Protein AF-A0AAD8QGV1-F1 (afdb_monomer)

Mean predicted aligned error: 5.86 Å

Organism: Lolium multiflorum (NCBI:txid4521)

Structure (mmCIF, N/CA/C/O backbone):
data_AF-A0AAD8QGV1-F1
#
_entry.id   AF-A0AAD8QGV1-F1
#
loop_
_atom_site.group_PDB
_atom_site.id
_atom_site.type_symbol
_atom_site.label_atom_id
_atom_site.label_alt_id
_atom_site.label_comp_id
_atom_site.label_asym_id
_atom_site.label_entity_id
_atom_site.label_seq_id
_atom_site.pdbx_PDB_ins_code
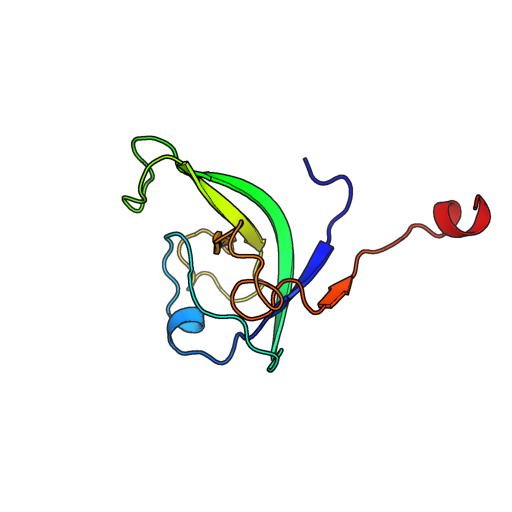_atom_site.Cartn_x
_atom_site.Cartn_y
_atom_site.Cartn_z
_atom_site.occupancy
_atom_site.B_iso_or_equiv
_atom_site.auth_seq_id
_atom_site.auth_comp_id
_atom_site.auth_asym_id
_atom_site.auth_atom_id
_atom_site.pdbx_PDB_model_num
ATOM 1 N N . MET A 1 1 ? -15.447 -7.404 -3.532 1.00 41.16 1 MET A N 1
ATOM 2 C CA . MET A 1 1 ? -14.456 -8.503 -3.518 1.00 41.16 1 MET A CA 1
ATOM 3 C C . MET A 1 1 ? -13.705 -8.411 -4.838 1.00 41.16 1 MET A C 1
ATOM 5 O O . MET A 1 1 ? -14.372 -8.198 -5.841 1.00 41.16 1 MET A O 1
ATOM 9 N N . ALA A 1 2 ? -12.369 -8.432 -4.846 1.00 48.31 2 ALA A N 1
ATOM 10 C CA . ALA A 1 2 ? -11.608 -8.334 -6.093 1.00 48.31 2 ALA A CA 1
ATOM 11 C C . ALA A 1 2 ? -11.777 -9.635 -6.891 1.00 48.31 2 ALA A C 1
ATOM 13 O O . ALA A 1 2 ? -11.503 -10.709 -6.363 1.00 48.31 2 ALA A O 1
ATOM 14 N N . GLU A 1 3 ? -12.253 -9.542 -8.132 1.00 62.06 3 GLU A N 1
ATOM 15 C CA . GLU A 1 3 ? -12.518 -10.713 -8.985 1.00 62.06 3 GLU A CA 1
ATOM 16 C C . GLU A 1 3 ? -11.228 -11.410 -9.440 1.00 62.06 3 GLU A C 1
ATOM 18 O O . GLU A 1 3 ? -11.255 -12.575 -9.827 1.00 62.06 3 GLU A O 1
ATOM 23 N N . ARG A 1 4 ? -10.083 -10.716 -9.357 1.00 71.44 4 ARG A N 1
ATOM 24 C CA . ARG A 1 4 ? -8.756 -11.239 -9.692 1.00 71.44 4 ARG A CA 1
ATOM 25 C C . ARG A 1 4 ? -7.712 -10.727 -8.705 1.00 71.44 4 ARG A C 1
ATOM 27 O O . ARG A 1 4 ? -7.772 -9.588 -8.246 1.00 71.44 4 ARG A O 1
ATOM 34 N N . HIS A 1 5 ? -6.741 -11.580 -8.395 1.00 83.94 5 HIS A N 1
ATOM 35 C CA . HIS A 1 5 ? -5.569 -11.215 -7.608 1.00 83.94 5 HIS A CA 1
ATOM 36 C C . HIS A 1 5 ? -4.668 -10.282 -8.423 1.00 83.94 5 HIS A C 1
ATOM 38 O O . HIS A 1 5 ? -4.215 -10.653 -9.505 1.00 83.94 5 HIS A O 1
ATOM 44 N N . VAL A 1 6 ? -4.391 -9.090 -7.897 1.00 93.12 6 VAL A N 1
ATOM 45 C CA . VAL A 1 6 ? -3.517 -8.106 -8.546 1.00 93.12 6 VAL A CA 1
ATOM 46 C C . VAL A 1 6 ? -2.196 -8.058 -7.790 1.00 93.12 6 VAL A C 1
ATOM 48 O O . VAL A 1 6 ? -2.176 -7.881 -6.576 1.00 93.12 6 VAL A O 1
ATOM 51 N N . VAL A 1 7 ? -1.080 -8.211 -8.490 1.00 94.56 7 VAL A N 1
ATOM 52 C CA . VAL A 1 7 ? 0.250 -7.937 -7.944 1.00 94.56 7 VAL A CA 1
ATOM 53 C C . VAL A 1 7 ? 0.566 -6.470 -8.198 1.00 94.56 7 VAL A C 1
ATOM 55 O O . VAL A 1 7 ? 0.407 -5.986 -9.317 1.00 94.56 7 VAL A O 1
ATOM 58 N N . VAL A 1 8 ? 1.021 -5.769 -7.168 1.00 95.25 8 VAL A N 1
ATOM 59 C CA . VAL A 1 8 ? 1.404 -4.353 -7.214 1.00 95.25 8 VAL A CA 1
ATOM 60 C C . VAL A 1 8 ? 2.866 -4.201 -6.817 1.00 95.25 8 VAL A C 1
ATOM 62 O O . VAL A 1 8 ? 3.362 -4.953 -5.976 1.00 95.25 8 VAL A O 1
ATOM 65 N N . ALA A 1 9 ? 3.560 -3.238 -7.420 1.00 95.25 9 ALA A N 1
ATOM 66 C CA . ALA A 1 9 ? 4.919 -2.872 -7.036 1.00 95.25 9 ALA A CA 1
ATOM 67 C C . ALA A 1 9 ? 4.921 -1.568 -6.233 1.00 95.25 9 ALA A C 1
ATOM 69 O O . ALA A 1 9 ? 4.160 -0.659 -6.545 1.00 95.25 9 ALA A O 1
ATOM 70 N N . LEU A 1 10 ? 5.796 -1.465 -5.236 1.00 93.94 10 LEU A N 1
ATOM 71 C CA . LEU A 1 10 ? 6.003 -0.252 -4.443 1.00 93.94 10 LEU A CA 1
ATOM 72 C C . LEU A 1 10 ? 7.454 -0.147 -3.954 1.00 93.94 10 LEU A C 1
ATOM 74 O O . LEU A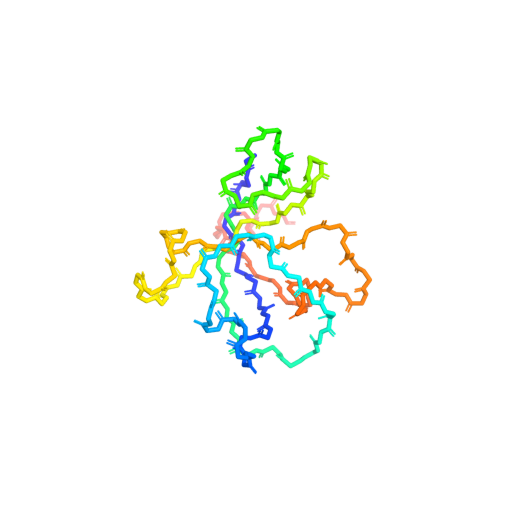 1 10 ? 8.243 -1.089 -4.083 1.00 93.94 10 LEU A O 1
ATOM 78 N N . ASN A 1 11 ? 7.809 0.991 -3.362 1.00 93.81 11 ASN A N 1
ATOM 79 C CA . ASN A 1 11 ? 9.087 1.133 -2.675 1.00 93.81 11 ASN A CA 1
ATOM 80 C C . ASN A 1 11 ? 9.062 0.449 -1.296 1.00 93.81 11 ASN A C 1
ATOM 82 O O . ASN A 1 11 ? 8.474 0.967 -0.350 1.00 93.81 11 ASN A O 1
ATOM 86 N N . GLY A 1 12 ? 9.726 -0.703 -1.183 1.00 89.19 12 GLY A N 1
ATOM 87 C CA . GLY A 1 12 ? 9.940 -1.410 0.083 1.00 89.19 12 GLY A CA 1
ATOM 88 C C . GLY A 1 12 ? 11.282 -1.097 0.754 1.00 89.19 12 GLY A C 1
ATOM 89 O O . GLY A 1 12 ? 11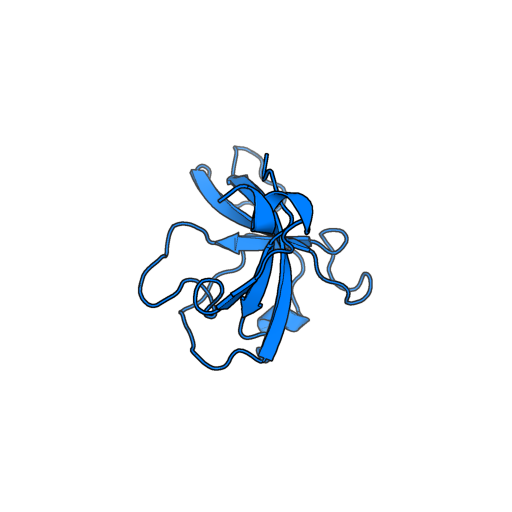.531 -1.560 1.864 1.00 89.19 12 GLY A O 1
ATOM 90 N N . ASN A 1 13 ? 12.160 -0.316 0.116 1.00 90.12 13 ASN A N 1
ATOM 91 C CA . ASN A 1 13 ? 13.482 0.037 0.636 1.00 90.12 13 ASN A CA 1
ATOM 92 C C . ASN A 1 13 ? 13.432 1.266 1.559 1.00 90.12 13 ASN A C 1
ATOM 94 O O . ASN A 1 13 ? 14.182 2.229 1.404 1.00 90.12 13 ASN A O 1
ATOM 98 N N . ILE A 1 14 ? 12.511 1.232 2.517 1.00 87.69 14 ILE A N 1
ATOM 99 C CA . ILE A 1 14 ? 12.290 2.283 3.509 1.00 87.69 14 ILE A CA 1
ATOM 100 C C . ILE A 1 14 ? 12.226 1.643 4.893 1.00 87.69 14 ILE A C 1
ATOM 102 O O . ILE A 1 14 ? 11.636 0.577 5.082 1.00 87.69 14 ILE A O 1
ATOM 106 N N . THR A 1 15 ? 12.860 2.277 5.875 1.00 87.88 15 THR A N 1
ATOM 107 C CA . THR A 1 15 ? 13.019 1.722 7.228 1.00 87.88 15 THR A CA 1
ATOM 108 C C . THR A 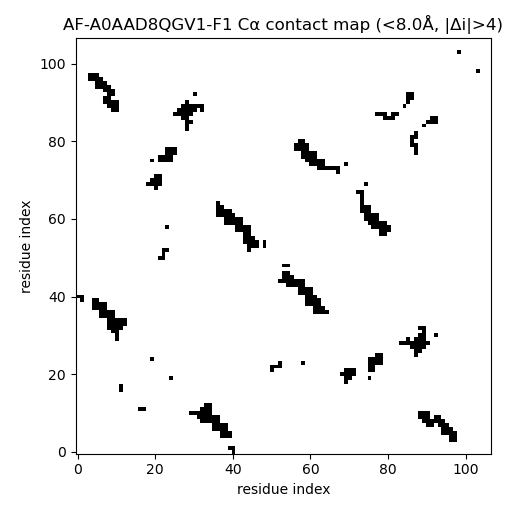1 15 ? 11.670 1.407 7.879 1.00 87.88 15 THR A C 1
ATOM 110 O O . THR A 1 15 ? 11.517 0.389 8.554 1.00 87.88 15 THR A O 1
ATOM 113 N N . GLU A 1 16 ? 10.672 2.253 7.648 1.00 88.12 16 GLU A N 1
ATOM 114 C CA . GLU A 1 16 ? 9.314 2.132 8.169 1.00 88.12 16 GLU A CA 1
ATOM 115 C C . GLU A 1 16 ? 8.577 0.914 7.599 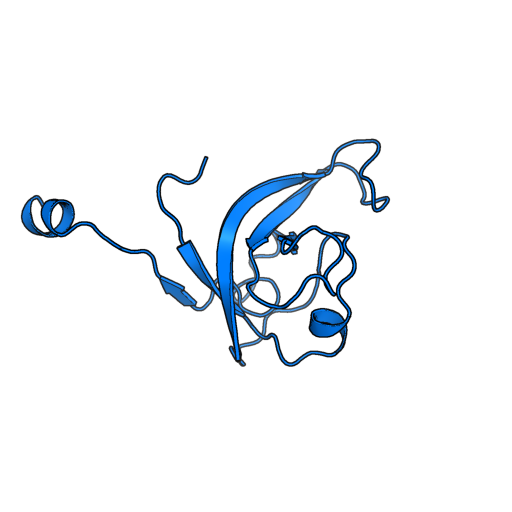1.00 88.12 16 GLU A C 1
ATOM 117 O O . GLU A 1 16 ? 7.777 0.307 8.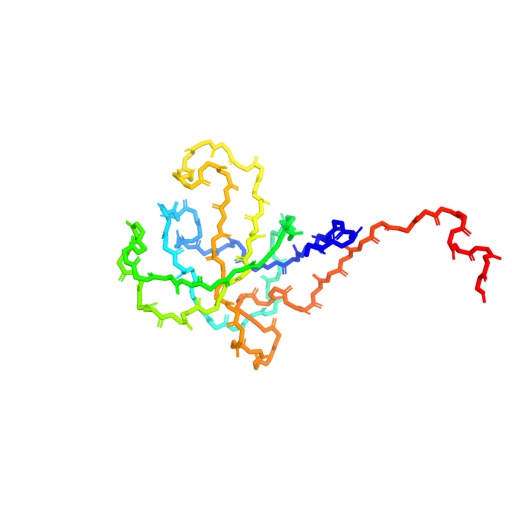305 1.00 88.12 16 GLU A O 1
ATOM 122 N N . PHE A 1 17 ? 8.879 0.509 6.361 1.00 88.81 17 PHE A N 1
ATOM 123 C CA . PHE A 1 17 ? 8.282 -0.670 5.732 1.00 88.81 17 PHE A CA 1
ATOM 124 C C . PHE A 1 17 ? 8.751 -1.955 6.417 1.00 88.81 17 PHE A C 1
ATOM 126 O O . PHE A 1 17 ? 7.937 -2.788 6.809 1.00 88.81 17 PHE A O 1
ATOM 133 N N . TYR A 1 18 ? 10.055 -2.095 6.671 1.00 86.19 18 TYR A N 1
ATOM 134 C CA . TYR A 1 18 ? 10.592 -3.239 7.423 1.00 86.19 18 TYR A CA 1
ATOM 135 C C . TYR A 1 18 ? 10.073 -3.292 8.869 1.00 86.19 18 TYR A C 1
ATOM 137 O O . TYR A 1 18 ? 9.865 -4.371 9.435 1.00 86.19 18 TYR A O 1
ATOM 145 N N . ASN A 1 19 ? 9.839 -2.121 9.462 1.00 87.38 19 ASN A N 1
ATOM 146 C CA . ASN A 1 19 ? 9.361 -1.970 10.832 1.00 87.38 19 ASN A CA 1
ATOM 147 C C . ASN A 1 19 ? 7.835 -1.882 10.950 1.00 87.38 19 ASN A C 1
ATOM 149 O O . ASN A 1 19 ? 7.341 -1.556 12.026 1.00 87.38 19 ASN A O 1
ATOM 153 N N . TYR A 1 20 ? 7.083 -2.200 9.895 1.00 88.25 20 TYR A N 1
ATOM 154 C CA . TYR A 1 20 ? 5.628 -2.183 9.955 1.00 88.25 20 TYR A CA 1
ATOM 155 C C . TYR A 1 20 ? 5.106 -3.168 11.014 1.00 88.25 20 TYR A C 1
ATOM 157 O O . TYR A 1 20 ? 5.482 -4.345 11.039 1.00 88.25 20 TYR A O 1
ATOM 165 N N . ARG A 1 21 ? 4.252 -2.673 11.916 1.00 87.19 21 ARG A N 1
ATOM 166 C CA . ARG A 1 21 ? 3.587 -3.452 12.981 1.00 87.19 21 ARG A CA 1
ATOM 167 C C . ARG A 1 21 ? 2.060 -3.326 12.942 1.00 87.19 21 ARG A C 1
ATOM 169 O O . ARG A 1 21 ? 1.371 -3.868 13.795 1.00 87.19 21 ARG A O 1
ATOM 176 N N . GLY A 1 22 ? 1.535 -2.641 11.930 1.00 90.81 22 GLY A N 1
ATOM 177 C CA . GLY A 1 22 ? 0.114 -2.371 11.758 1.00 90.81 22 GLY A CA 1
ATOM 178 C C . GLY A 1 22 ? -0.197 -0.878 11.705 1.00 90.81 22 GLY A C 1
ATOM 179 O O . GLY A 1 22 ? 0.700 -0.035 11.723 1.00 90.81 22 GLY A O 1
ATOM 180 N N . GLY A 1 23 ? -1.481 -0.564 11.594 1.00 93.69 23 GLY A N 1
ATOM 181 C CA . GLY A 1 23 ? -1.969 0.778 11.256 1.00 93.69 23 GLY A CA 1
ATOM 182 C C . GLY A 1 23 ? -2.101 0.969 9.746 1.00 93.69 23 GLY A C 1
ATOM 183 O O . GLY A 1 23 ? -1.686 0.117 8.959 1.00 93.69 23 GLY A O 1
ATOM 184 N N . VAL A 1 24 ? -2.660 2.100 9.320 1.00 95.06 24 VAL A N 1
ATOM 185 C CA . VAL A 1 24 ? -2.679 2.483 7.905 1.00 95.06 24 VAL A CA 1
ATOM 186 C C . VAL A 1 24 ? -1.323 3.100 7.553 1.00 95.06 24 VAL A C 1
ATOM 188 O O . VAL A 1 24 ? -0.956 4.177 8.027 1.00 95.06 24 VAL A O 1
ATOM 191 N N . PHE A 1 25 ? -0.564 2.405 6.713 1.00 93.69 25 PHE A N 1
ATOM 192 C CA . PHE A 1 25 ? 0.736 2.827 6.210 1.00 93.69 25 PHE A CA 1
ATOM 193 C C . PHE A 1 25 ? 0.582 3.982 5.216 1.00 93.69 25 PHE A C 1
ATOM 195 O O . PHE A 1 25 ? -0.261 3.940 4.316 1.00 93.69 25 PHE A O 1
ATOM 202 N N . ARG A 1 26 ? 1.388 5.030 5.397 1.00 93.25 26 ARG A N 1
ATOM 203 C CA . ARG A 1 26 ? 1.278 6.317 4.698 1.00 93.25 26 ARG A CA 1
ATOM 204 C C . ARG A 1 26 ? 2.640 6.767 4.200 1.00 93.25 26 ARG A C 1
ATOM 206 O O . ARG A 1 26 ? 3.659 6.412 4.782 1.00 93.25 26 ARG A O 1
ATOM 213 N N . GLY A 1 27 ? 2.637 7.599 3.169 1.00 89.94 27 GLY A N 1
ATOM 214 C CA . GLY A 1 27 ? 3.839 8.181 2.592 1.00 89.94 27 GLY A CA 1
ATOM 215 C C . GLY A 1 27 ? 3.547 8.789 1.230 1.00 89.94 27 GLY A C 1
ATOM 216 O O . GLY A 1 27 ? 2.451 8.643 0.696 1.00 89.94 27 GLY A O 1
ATOM 217 N N . SER A 1 28 ? 4.534 9.471 0.667 1.00 89.25 28 SER A N 1
ATOM 218 C CA . SER A 1 28 ? 4.429 10.058 -0.666 1.00 89.25 28 SER A CA 1
ATOM 219 C C . SER A 1 28 ? 4.681 9.028 -1.766 1.00 89.25 28 SER A C 1
ATOM 221 O O . SER A 1 28 ? 5.288 7.977 -1.538 1.00 89.25 28 SER A O 1
ATOM 223 N N . CYS A 1 29 ? 4.236 9.343 -2.981 1.00 88.75 29 CYS A N 1
ATOM 224 C CA . CYS A 1 29 ? 4.609 8.564 -4.151 1.00 88.75 29 CYS A CA 1
ATOM 225 C C . CYS A 1 29 ? 6.127 8.631 -4.402 1.00 88.75 29 CYS A C 1
ATOM 227 O O . CYS A 1 29 ? 6.782 9.648 -4.172 1.00 88.75 29 CYS A O 1
ATOM 229 N N . THR A 1 30 ? 6.686 7.530 -4.897 1.00 88.88 30 THR A N 1
ATOM 230 C CA . THR A 1 30 ? 8.055 7.437 -5.407 1.00 88.88 30 THR A CA 1
ATOM 231 C C . THR A 1 30 ? 8.086 6.472 -6.587 1.00 88.88 30 THR A C 1
ATOM 233 O O . THR A 1 30 ? 7.309 5.521 -6.641 1.00 88.88 30 THR A O 1
ATOM 236 N N . ALA A 1 31 ? 8.994 6.715 -7.533 1.00 88.44 31 ALA A N 1
ATOM 237 C CA . ALA A 1 31 ? 9.200 5.859 -8.698 1.00 88.44 31 ALA A CA 1
ATOM 238 C C . ALA A 1 31 ? 10.224 4.727 -8.462 1.00 88.44 31 ALA A C 1
ATOM 240 O O . ALA A 1 31 ? 10.427 3.903 -9.355 1.00 88.44 31 ALA A O 1
ATOM 241 N N . ASP A 1 32 ? 10.870 4.673 -7.290 1.00 92.81 32 ASP A N 1
ATOM 242 C CA . ASP A 1 32 ? 11.847 3.633 -6.939 1.00 92.81 32 ASP A CA 1
ATOM 243 C C . ASP A 1 32 ? 11.144 2.353 -6.457 1.00 92.81 32 ASP A C 1
ATOM 245 O O . ASP A 1 32 ? 11.021 2.073 -5.263 1.00 92.81 32 ASP A O 1
ATOM 249 N N . LEU A 1 33 ? 10.590 1.607 -7.413 1.00 94.25 33 LEU A N 1
ATOM 250 C CA . LEU A 1 33 ? 9.830 0.386 -7.157 1.00 94.25 33 LEU A CA 1
ATOM 251 C C . LEU A 1 33 ? 10.787 -0.782 -6.893 1.00 94.25 33 LEU A C 1
ATOM 253 O O . LEU A 1 33 ? 11.445 -1.279 -7.807 1.00 94.25 33 LEU A O 1
ATOM 257 N N . THR A 1 34 ? 10.839 -1.235 -5.642 1.00 94.31 34 THR A N 1
ATOM 258 C CA . THR A 1 34 ? 11.831 -2.212 -5.161 1.00 94.31 34 THR A CA 1
ATOM 259 C C . THR A 1 34 ? 11.214 -3.503 -4.632 1.00 94.31 34 THR A C 1
ATOM 261 O O . THR A 1 34 ? 11.927 -4.492 -4.470 1.00 94.31 34 THR A O 1
ATOM 264 N N . HIS A 1 35 ? 9.901 -3.528 -4.385 1.00 9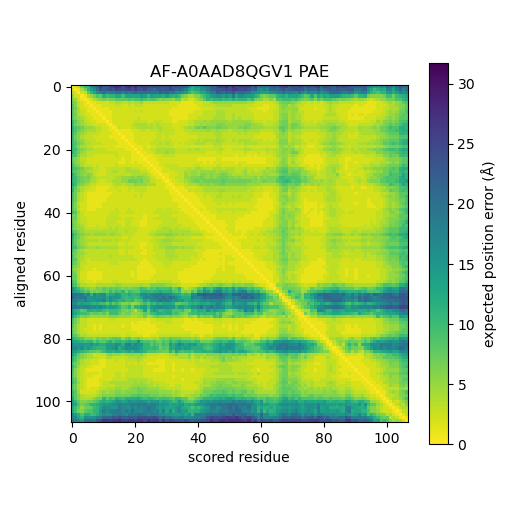4.00 35 HIS A N 1
ATOM 265 C CA . HIS A 1 35 ? 9.208 -4.681 -3.810 1.00 94.00 35 HIS A CA 1
ATOM 266 C C . HIS A 1 35 ? 7.854 -4.927 -4.474 1.00 94.00 35 HIS A C 1
ATOM 268 O O . HIS A 1 35 ? 7.200 -3.990 -4.931 1.00 94.00 35 HIS A O 1
ATOM 274 N N . ALA A 1 36 ? 7.420 -6.188 -4.507 1.00 93.69 36 ALA A N 1
ATOM 275 C CA . ALA A 1 36 ? 6.127 -6.593 -5.051 1.00 93.69 36 ALA A CA 1
ATOM 276 C C . ALA A 1 36 ? 5.265 -7.254 -3.971 1.00 93.69 36 ALA A C 1
ATOM 278 O O . ALA A 1 36 ? 5.743 -8.080 -3.193 1.00 93.69 36 ALA A O 1
ATOM 279 N N . MET A 1 37 ? 3.981 -6.907 -3.943 1.00 93.44 37 MET A N 1
ATOM 280 C CA . MET A 1 37 ? 2.997 -7.429 -2.994 1.00 93.44 37 MET A CA 1
ATOM 281 C C . MET A 1 37 ? 1.706 -7.807 -3.710 1.00 93.44 37 MET A C 1
ATOM 283 O O . MET A 1 37 ? 1.447 -7.363 -4.828 1.00 93.44 37 MET A O 1
ATOM 287 N N . LEU A 1 38 ? 0.875 -8.618 -3.057 1.00 93.94 38 LEU A N 1
ATOM 288 C CA . LEU A 1 38 ? -0.429 -8.987 -3.594 1.00 93.94 38 LEU A CA 1
ATOM 289 C C . LEU A 1 38 ? -1.524 -8.088 -3.015 1.00 93.94 38 LEU A C 1
ATOM 291 O O . LEU A 1 38 ? -1.764 -8.106 -1.813 1.00 93.94 38 LEU A O 1
ATOM 295 N N . LEU A 1 39 ? -2.223 -7.348 -3.867 1.00 94.25 39 LEU A N 1
ATOM 296 C CA . LEU A 1 39 ? -3.446 -6.640 -3.517 1.00 94.25 39 LEU A CA 1
ATOM 297 C C . LEU A 1 39 ? -4.599 -7.645 -3.420 1.00 94.25 39 LEU A C 1
ATOM 299 O O . LEU A 1 39 ? -4.996 -8.258 -4.413 1.00 94.25 39 LEU A O 1
ATOM 303 N N . VAL A 1 40 ? -5.130 -7.817 -2.210 1.00 93.31 40 VAL A N 1
ATOM 304 C CA . VAL A 1 40 ? -6.189 -8.801 -1.915 1.00 93.31 40 VAL A CA 1
ATOM 305 C C . VAL A 1 40 ? -7.535 -8.160 -1.583 1.00 93.31 40 VAL A C 1
ATOM 307 O O . VAL A 1 40 ? -8.544 -8.853 -1.475 1.00 93.31 40 VAL A O 1
ATOM 310 N N . GLY A 1 41 ? -7.576 -6.838 -1.426 1.00 93.25 41 GLY A N 1
ATOM 311 C CA . GLY A 1 41 ? -8.812 -6.119 -1.159 1.00 93.25 41 GLY A CA 1
ATOM 312 C C . GLY A 1 41 ? -8.588 -4.680 -0.728 1.00 93.25 41 GLY A C 1
ATOM 313 O O . GLY A 1 41 ? -7.493 -4.132 -0.830 1.00 93.25 41 GLY A O 1
ATOM 314 N N . TYR A 1 42 ? -9.657 -4.080 -0.232 1.00 94.81 42 TYR A N 1
ATOM 315 C CA . TYR A 1 42 ? -9.689 -2.746 0.343 1.00 94.81 42 TYR A CA 1
ATOM 316 C C . TYR A 1 42 ? -10.735 -2.719 1.447 1.00 94.81 42 TYR A C 1
ATOM 318 O O . TYR A 1 42 ? -11.641 -3.557 1.471 1.00 94.81 42 TYR A O 1
ATOM 326 N N . ASN A 1 43 ? -10.616 -1.757 2.347 1.00 95.88 43 ASN A N 1
ATOM 327 C CA . ASN A 1 43 ? -11.642 -1.476 3.336 1.00 95.88 43 ASN A CA 1
ATOM 328 C C . ASN A 1 43 ? -11.534 -0.012 3.789 1.00 95.88 43 ASN A C 1
ATOM 330 O O . ASN A 1 43 ? -10.738 0.763 3.247 1.00 95.88 43 ASN A O 1
ATOM 334 N N . THR A 1 44 ? -12.345 0.342 4.774 1.00 97.12 44 THR A N 1
ATOM 335 C CA . THR A 1 44 ? -12.361 1.644 5.429 1.00 97.12 44 THR A CA 1
ATOM 336 C C . THR A 1 44 ? -12.329 1.412 6.936 1.00 97.12 44 THR A C 1
ATOM 338 O O . THR A 1 44 ? -12.975 0.490 7.439 1.00 97.12 44 THR A O 1
ATOM 341 N N . THR A 1 45 ? -11.550 2.205 7.666 1.00 97.38 45 THR A N 1
ATOM 342 C CA . THR A 1 45 ? -11.473 2.111 9.129 1.00 97.38 45 THR A CA 1
ATOM 343 C C . THR A 1 45 ? -12.814 2.474 9.765 1.00 97.38 45 THR A C 1
ATOM 345 O O . THR A 1 45 ? -13.537 3.365 9.306 1.00 97.38 45 THR A O 1
ATOM 348 N N . VAL A 1 46 ? -13.143 1.778 10.848 1.00 97.69 46 VAL A N 1
ATOM 349 C CA . VAL A 1 46 ? -14.389 1.941 11.605 1.00 97.69 46 VAL A CA 1
ATOM 350 C C . VAL A 1 46 ? -14.083 2.368 13.036 1.00 97.69 46 VAL A C 1
ATOM 352 O O . VAL A 1 46 ? -12.930 2.364 13.467 1.00 97.69 46 VAL A O 1
ATOM 355 N N . GLU A 1 47 ? -15.115 2.747 13.784 1.00 97.75 47 GLU A N 1
ATOM 356 C CA . GLU A 1 47 ? -14.965 3.007 15.214 1.00 97.75 47 GLU A CA 1
ATOM 357 C C . GLU A 1 47 ? -14.411 1.764 15.928 1.00 97.75 47 GLU A C 1
ATOM 359 O O . GLU A 1 47 ? -14.864 0.644 15.689 1.00 97.75 47 GLU A O 1
ATOM 364 N N . GLY A 1 48 ? -13.410 1.966 16.789 1.00 95.94 48 GLY A N 1
ATOM 365 C CA . GLY A 1 48 ? -12.721 0.871 17.472 1.00 95.94 48 GLY A CA 1
ATOM 366 C C . GLY A 1 48 ? -11.680 0.139 16.620 1.00 95.94 48 GLY A C 1
ATOM 367 O O . GLY A 1 48 ? -11.358 -1.005 16.938 1.00 95.94 48 GLY A O 1
ATOM 368 N N . ASP A 1 49 ? -11.152 0.763 15.554 1.00 96.25 49 ASP A N 1
ATOM 369 C CA . ASP A 1 49 ? -10.016 0.209 14.805 1.00 96.25 49 ASP A CA 1
ATOM 370 C C . ASP A 1 49 ? -8.875 -0.188 15.767 1.00 96.25 49 ASP A C 1
ATOM 372 O O . ASP A 1 49 ? -8.494 0.619 16.623 1.00 96.25 49 ASP A O 1
ATOM 376 N N . PRO A 1 50 ? -8.299 -1.400 15.640 1.00 92.81 50 PRO A N 1
ATOM 377 C CA . PRO A 1 50 ? -7.332 -1.927 16.605 1.00 92.81 50 PRO A CA 1
ATOM 378 C C . PRO A 1 50 ? -6.040 -1.107 16.719 1.00 92.81 50 PRO A C 1
ATOM 380 O O . PRO A 1 50 ? -5.281 -1.296 17.667 1.00 92.81 50 PRO A O 1
ATOM 383 N N . TYR A 1 51 ? -5.797 -0.187 15.783 1.00 93.19 51 TYR A N 1
ATOM 384 C CA . TYR A 1 51 ? -4.619 0.675 15.758 1.00 93.19 51 TYR A CA 1
ATOM 385 C C . TYR A 1 51 ? -4.959 2.153 15.982 1.00 93.19 51 TYR A C 1
ATOM 387 O O . TYR 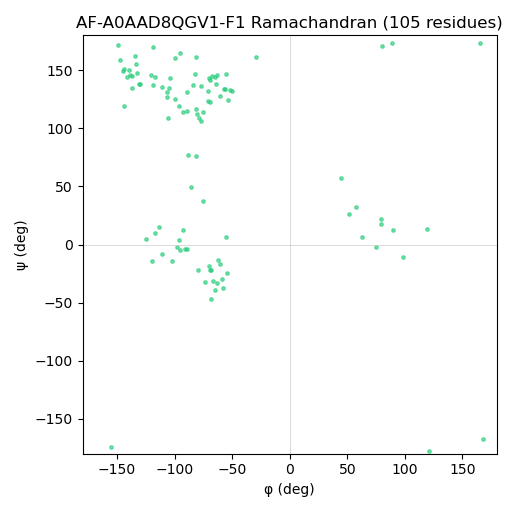A 1 51 ? -4.114 3.016 15.759 1.00 93.19 51 TYR A O 1
ATOM 395 N N . ASN A 1 52 ? -6.171 2.445 16.474 1.00 94.88 52 ASN A N 1
ATOM 396 C CA . ASN A 1 52 ? -6.665 3.793 16.775 1.00 94.88 52 ASN A CA 1
ATOM 397 C C . ASN A 1 52 ? -6.648 4.742 15.567 1.00 94.88 52 ASN A C 1
ATOM 399 O O . ASN A 1 52 ? -6.443 5.949 15.709 1.00 94.88 52 ASN A O 1
ATOM 403 N N . GLU A 1 53 ? -6.859 4.198 14.372 1.00 96.44 53 GLU A N 1
ATOM 404 C CA . GLU A 1 53 ? -7.020 5.008 13.173 1.00 96.44 53 GLU A CA 1
ATOM 405 C C . GLU A 1 53 ? -8.333 5.811 13.227 1.00 96.44 53 GLU A C 1
ATOM 407 O O . GLU A 1 53 ? -9.340 5.308 13.738 1.00 96.44 53 GLU A O 1
ATOM 412 N N . PRO A 1 54 ? -8.370 7.046 12.689 1.00 96.44 54 PRO A N 1
ATOM 413 C CA . PRO A 1 54 ? -9.613 7.796 12.553 1.00 96.44 54 PRO A CA 1
ATOM 414 C C . PRO A 1 54 ? -10.653 6.995 11.769 1.00 96.44 54 PRO A C 1
ATOM 416 O O . PRO A 1 54 ? -10.299 6.274 10.841 1.00 96.44 54 PRO A O 1
ATOM 419 N N . VAL A 1 55 ? -11.936 7.147 12.096 1.00 97.31 55 VAL A N 1
ATOM 420 C CA . VAL A 1 55 ? -13.028 6.534 11.323 1.00 97.31 55 VAL A CA 1
ATOM 421 C C . VAL A 1 55 ? -13.061 7.125 9.913 1.00 97.31 55 VAL A C 1
ATOM 423 O O . VAL A 1 55 ? -12.940 8.340 9.752 1.00 97.31 55 VAL A O 1
ATOM 426 N N . GLY A 1 56 ? -13.266 6.284 8.899 1.00 96.81 56 GLY A N 1
ATOM 427 C CA . GLY A 1 56 ? -13.403 6.740 7.514 1.00 96.81 56 GLY A CA 1
ATOM 428 C C . GLY A 1 56 ? -12.091 6.833 6.728 1.00 96.81 56 GLY A C 1
ATOM 429 O O . GLY A 1 56 ? -12.079 7.421 5.651 1.00 96.81 56 GLY A O 1
ATOM 430 N N . VAL A 1 57 ? -10.988 6.275 7.234 1.00 96.75 57 VAL A N 1
ATOM 431 C CA . VAL A 1 57 ? -9.727 6.174 6.489 1.00 96.75 57 VAL A CA 1
ATOM 432 C C . VAL A 1 57 ? -9.794 4.978 5.548 1.00 96.75 57 VAL A C 1
ATOM 434 O O . VAL A 1 57 ? -9.875 3.827 5.975 1.00 96.75 57 VAL A O 1
ATOM 437 N N . ASP A 1 58 ? -9.731 5.259 4.254 1.00 96.31 58 ASP A N 1
ATOM 438 C CA . ASP A 1 58 ? -9.697 4.253 3.201 1.00 96.31 58 ASP A CA 1
ATOM 439 C C . ASP A 1 58 ? -8.308 3.611 3.082 1.00 96.31 58 ASP A C 1
ATOM 441 O O . ASP A 1 58 ? -7.283 4.295 3.087 1.00 96.31 58 ASP A O 1
ATOM 445 N N . PHE A 1 59 ? -8.257 2.285 2.927 1.00 95.81 59 PHE A N 1
ATOM 446 C CA . PHE A 1 59 ? -6.999 1.565 2.722 1.00 95.81 59 PHE A CA 1
ATOM 447 C C . PHE A 1 59 ? -7.120 0.377 1.762 1.00 95.81 59 PHE A C 1
ATOM 449 O O . PHE A 1 59 ? -8.167 -0.262 1.635 1.00 95.81 59 PHE A O 1
ATOM 456 N N . TRP A 1 60 ? -6.012 0.075 1.090 1.00 95.25 60 TRP A N 1
ATOM 457 C CA . TRP A 1 60 ? -5.739 -1.176 0.394 1.00 95.25 60 TRP A CA 1
ATOM 458 C C . TRP A 1 60 ? -5.232 -2.228 1.377 1.00 95.25 60 TRP A C 1
ATOM 460 O O . TRP A 1 60 ? -4.515 -1.906 2.321 1.00 95.25 60 TRP A O 1
ATOM 470 N N . ILE A 1 61 ? -5.564 -3.492 1.129 1.00 94.31 61 ILE A N 1
ATOM 471 C CA . ILE A 1 61 ? -5.053 -4.638 1.881 1.00 94.31 61 ILE A CA 1
ATOM 472 C C . ILE A 1 61 ? -4.035 -5.346 0.996 1.00 94.31 61 ILE A C 1
ATOM 474 O O . ILE A 1 61 ? -4.393 -5.977 -0.005 1.00 94.31 61 ILE A O 1
ATOM 478 N N . LEU A 1 62 ? -2.766 -5.231 1.369 1.00 93.81 62 LEU A N 1
ATOM 479 C CA . LEU A 1 62 ? -1.649 -5.861 0.683 1.00 93.81 62 LEU A CA 1
ATOM 480 C C . LEU A 1 62 ? -1.161 -7.062 1.484 1.00 93.81 62 LEU A C 1
ATOM 482 O O . LEU A 1 62 ? -0.972 -6.971 2.691 1.00 93.81 62 LEU A O 1
ATOM 486 N N . LYS A 1 63 ? -0.925 -8.186 0.817 1.00 91.44 63 LYS A N 1
ATOM 487 C CA . LYS A 1 63 ? -0.336 -9.389 1.398 1.00 91.44 63 LYS A CA 1
ATOM 488 C C . LYS A 1 63 ? 1.146 -9.459 1.046 1.00 91.44 63 LYS A C 1
ATOM 490 O O . LYS A 1 63 ? 1.511 -9.418 -0.132 1.00 91.44 63 LYS A O 1
ATOM 495 N N . ASN A 1 64 ? 1.983 -9.583 2.071 1.00 87.75 64 ASN A N 1
ATOM 496 C CA . ASN A 1 64 ? 3.417 -9.813 1.964 1.00 87.75 64 ASN A CA 1
ATOM 497 C C . ASN A 1 64 ? 3.758 -11.310 2.076 1.00 87.75 64 ASN A C 1
ATOM 499 O O . ASN A 1 64 ? 2.953 -12.122 2.533 1.00 87.75 64 ASN A O 1
ATOM 503 N N . LEU A 1 65 ? 4.984 -11.663 1.688 1.00 76.88 65 LEU A N 1
ATOM 504 C CA . LEU A 1 65 ? 5.568 -13.003 1.840 1.00 76.88 65 LEU A CA 1
ATOM 505 C C . LEU A 1 65 ? 6.805 -13.012 2.757 1.00 76.88 65 LEU A C 1
ATOM 507 O O . LEU A 1 65 ? 7.513 -14.014 2.839 1.00 76.88 65 LEU A O 1
ATOM 511 N N . TRP A 1 66 ? 7.086 -11.909 3.452 1.00 67.62 66 TRP A N 1
ATOM 512 C CA . TRP A 1 66 ? 8.111 -11.858 4.495 1.00 67.62 66 TRP A CA 1
ATOM 513 C C . TRP A 1 66 ? 7.539 -12.342 5.820 1.00 67.62 66 TRP A C 1
ATOM 515 O O . TRP A 1 66 ? 6.414 -11.980 6.134 1.00 67.62 66 TRP A O 1
ATOM 525 N N . SER A 1 67 ? 8.325 -13.165 6.533 1.00 58.12 67 SER A N 1
ATOM 526 C CA . SER A 1 67 ? 8.070 -13.802 7.845 1.00 58.12 67 SER A CA 1
ATOM 527 C C . SER A 1 67 ? 7.144 -13.017 8.802 1.00 58.12 67 SER A C 1
ATOM 529 O O . SER A 1 67 ? 7.042 -11.799 8.708 1.00 58.12 67 SER A O 1
ATOM 531 N N . THR A 1 68 ? 6.572 -13.677 9.819 1.00 55.28 68 THR A N 1
ATOM 532 C CA . THR A 1 68 ? 5.646 -13.133 10.849 1.00 55.28 68 THR A CA 1
ATOM 533 C C . THR A 1 68 ? 6.140 -11.915 11.653 1.00 55.28 68 THR A C 1
ATOM 535 O O . THR A 1 68 ? 5.491 -11.517 12.612 1.00 55.28 68 THR A O 1
ATOM 538 N N . ALA A 1 69 ? 7.286 -11.320 11.318 1.00 57.94 69 ALA A N 1
ATOM 539 C CA . ALA A 1 69 ? 7.761 -10.063 11.890 1.00 57.94 69 ALA A CA 1
ATOM 540 C C . ALA A 1 69 ? 6.794 -8.885 11.638 1.00 57.94 69 ALA A C 1
ATOM 542 O O . ALA A 1 69 ? 6.900 -7.860 12.308 1.00 57.94 69 ALA A O 1
ATOM 543 N N . TRP A 1 70 ? 5.865 -9.023 10.684 1.00 67.38 70 TRP A N 1
ATOM 544 C CA . TRP A 1 70 ? 4.742 -8.109 10.482 1.00 67.38 70 TRP A CA 1
ATOM 545 C C . TRP A 1 70 ? 3.524 -8.625 11.252 1.00 67.38 70 TRP A C 1
ATOM 547 O O . TRP A 1 70 ? 2.991 -9.693 10.946 1.00 67.38 70 TRP A O 1
ATOM 557 N N . GLU A 1 71 ? 3.103 -7.872 12.266 1.00 65.88 71 GLU A N 1
ATOM 558 C CA . GLU A 1 71 ? 2.117 -8.319 13.261 1.00 65.88 71 GLU A CA 1
ATOM 559 C C . GLU A 1 71 ? 0.689 -8.472 12.702 1.00 65.88 71 GLU A C 1
ATOM 561 O O . GLU A 1 71 ? -0.073 -9.283 13.223 1.00 65.88 71 GLU A O 1
ATOM 566 N N . GLU A 1 72 ? 0.335 -7.809 11.589 1.00 71.56 72 GLU A N 1
ATOM 567 C CA . GLU A 1 72 ? -0.959 -7.973 10.888 1.00 71.56 72 GLU A CA 1
ATOM 568 C C . GLU A 1 72 ? -1.045 -9.289 10.080 1.00 71.56 72 GLU A C 1
ATOM 570 O O . GLU A 1 72 ? -1.595 -9.329 8.983 1.00 71.56 72 GLU A O 1
ATOM 575 N N . ALA A 1 73 ? -0.486 -10.387 10.600 1.00 75.25 73 ALA A N 1
ATOM 576 C CA . ALA A 1 73 ? -0.533 -11.716 9.990 1.00 75.25 73 ALA A CA 1
ATOM 577 C C . ALA A 1 73 ? -0.246 -11.681 8.478 1.00 75.25 73 ALA A C 1
ATOM 579 O O . ALA A 1 73 ? -1.064 -12.139 7.679 1.00 75.25 73 ALA A O 1
ATOM 580 N N . TRP A 1 74 ? 0.920 -11.149 8.094 1.00 85.62 74 TRP A N 1
ATOM 581 C CA . TRP A 1 74 ? 1.381 -11.033 6.699 1.00 85.62 74 TRP A CA 1
ATOM 582 C C . TRP A 1 74 ? 0.703 -9.938 5.865 1.00 85.62 74 TRP A C 1
ATOM 584 O O . TRP A 1 74 ? 1.069 -9.771 4.700 1.00 85.62 74 TRP A O 1
ATOM 594 N N . TYR A 1 75 ? -0.260 -9.198 6.414 1.00 90.81 75 TYR A N 1
ATOM 595 C CA . TYR A 1 75 ? -0.943 -8.119 5.707 1.00 90.81 75 TYR A CA 1
ATOM 596 C C . TYR A 1 75 ? -0.390 -6.743 6.073 1.00 90.81 75 TYR A C 1
ATOM 598 O O . TYR A 1 75 ? 0.286 -6.555 7.082 1.00 90.81 75 TYR A O 1
ATOM 606 N N . MET A 1 76 ? -0.665 -5.788 5.198 1.00 92.62 76 MET A N 1
ATOM 607 C CA . MET A 1 76 ? -0.434 -4.371 5.395 1.00 92.62 76 MET A CA 1
ATOM 608 C C . MET A 1 76 ? -1.643 -3.606 4.894 1.00 92.62 76 MET A C 1
ATOM 610 O O . MET A 1 76 ? -2.132 -3.842 3.785 1.00 92.62 76 MET A O 1
ATOM 614 N N . ARG A 1 77 ? -2.084 -2.647 5.701 1.00 94.81 77 ARG A N 1
ATOM 615 C CA . ARG A 1 77 ? -3.049 -1.634 5.291 1.00 94.81 77 ARG A CA 1
ATOM 616 C C . ARG A 1 77 ? -2.291 -0.454 4.712 1.00 94.81 77 ARG A C 1
ATOM 618 O O . ARG A 1 77 ? -1.543 0.196 5.429 1.00 94.81 77 ARG A O 1
ATOM 625 N N . LEU A 1 78 ? -2.456 -0.185 3.424 1.00 94.56 78 LEU A N 1
ATOM 626 C CA . LEU A 1 78 ? -1.826 0.941 2.732 1.00 94.56 78 LEU A CA 1
ATOM 627 C C . LEU A 1 78 ? -2.882 2.008 2.452 1.00 94.56 78 LEU A C 1
ATOM 629 O O . LEU A 1 78 ? -3.941 1.668 1.935 1.00 94.56 78 LEU A O 1
ATOM 633 N N . LEU A 1 79 ? -2.620 3.277 2.764 1.00 95.62 79 LEU A N 1
ATOM 634 C CA . LEU A 1 79 ? -3.580 4.359 2.525 1.00 95.62 79 LEU A CA 1
ATOM 635 C C . LEU A 1 79 ? -4.076 4.356 1.066 1.00 95.62 79 LEU A C 1
ATOM 637 O O . LEU A 1 79 ? -3.292 4.255 0.121 1.00 95.62 79 LEU A O 1
ATOM 641 N N . ARG A 1 80 ? -5.395 4.473 0.905 1.00 93.75 80 ARG A N 1
ATOM 642 C CA . ARG A 1 80 ? -6.101 4.543 -0.377 1.00 93.75 80 ARG A CA 1
ATOM 643 C C . ARG A 1 80 ? -6.806 5.894 -0.486 1.00 93.75 80 ARG A C 1
ATOM 645 O O . ARG A 1 80 ? -7.309 6.408 0.506 1.00 93.75 80 ARG A O 1
ATOM 652 N N . GLY A 1 81 ? -6.849 6.455 -1.693 1.00 84.62 81 GLY A N 1
ATOM 653 C CA . GLY A 1 81 ? -7.474 7.754 -1.967 1.00 84.62 81 GLY A CA 1
ATOM 654 C C . GLY A 1 81 ? -6.499 8.935 -2.028 1.00 84.62 81 GLY A C 1
ATOM 655 O O . GLY A 1 81 ? -6.880 9.994 -2.515 1.00 84.62 81 GLY A O 1
ATOM 656 N N . ASP A 1 82 ? -5.238 8.752 -1.621 1.00 75.12 82 ASP A N 1
ATOM 657 C CA . ASP A 1 82 ? -4.146 9.668 -1.978 1.00 75.12 82 ASP A CA 1
ATOM 658 C C . ASP A 1 82 ? -3.536 9.212 -3.308 1.00 75.12 82 ASP A C 1
ATOM 660 O O . ASP A 1 82 ? -2.547 8.481 -3.354 1.00 75.12 82 ASP A O 1
ATOM 664 N N . GLU A 1 83 ? -4.245 9.519 -4.395 1.00 70.19 83 GLU A N 1
ATOM 665 C CA . GLU A 1 83 ? -3.949 8.994 -5.732 1.00 70.19 83 GLU A CA 1
ATOM 666 C C . GLU A 1 83 ? -3.007 9.878 -6.555 1.00 70.19 83 GLU A C 1
ATOM 668 O O . GLU A 1 83 ? -2.609 9.492 -7.659 1.00 70.19 83 GLU A O 1
ATOM 673 N N . ALA A 1 84 ? -2.617 11.039 -6.023 1.00 67.62 84 ALA A N 1
ATOM 674 C CA . ALA A 1 84 ? -1.689 11.928 -6.700 1.00 67.62 84 ALA A CA 1
ATOM 675 C C . ALA A 1 84 ? -0.376 11.188 -7.025 1.00 67.62 84 ALA A C 1
ATOM 677 O O . ALA A 1 84 ? 0.175 10.443 -6.213 1.00 67.62 84 ALA A O 1
ATOM 678 N N . ASP A 1 85 ? 0.090 11.363 -8.261 1.00 80.12 85 ASP A N 1
ATOM 679 C CA . ASP A 1 85 ? 1.388 10.907 -8.768 1.00 80.12 85 ASP A CA 1
ATOM 680 C C . ASP A 1 85 ? 1.662 9.391 -8.786 1.00 80.12 85 ASP A C 1
ATOM 682 O O . ASP A 1 85 ? 2.769 8.995 -9.142 1.00 80.12 85 ASP A O 1
ATOM 686 N N . GLY A 1 86 ? 0.690 8.523 -8.480 1.00 87.75 86 GLY A N 1
ATOM 687 C CA . GLY A 1 86 ? 0.873 7.059 -8.513 1.00 87.75 86 GLY A CA 1
ATOM 688 C C . GLY A 1 86 ? 0.671 6.345 -7.176 1.00 87.75 86 GLY A C 1
ATOM 689 O O . GLY A 1 86 ? 0.992 5.159 -7.057 1.00 87.75 86 GLY A O 1
ATOM 690 N N . GLY A 1 87 ? 0.101 7.035 -6.188 1.00 90.62 87 GLY A N 1
ATOM 691 C CA . GLY A 1 87 ? -0.277 6.452 -4.906 1.00 90.62 87 GLY A CA 1
ATOM 692 C C . GLY A 1 87 ? 0.884 6.293 -3.932 1.00 90.62 87 GLY A C 1
ATOM 693 O O . GLY A 1 87 ? 2.055 6.465 -4.277 1.00 90.62 87 GLY A O 1
ATOM 694 N N . VAL A 1 88 ? 0.555 5.936 -2.690 1.00 91.75 88 VAL A N 1
ATOM 695 C CA . VAL A 1 88 ? 1.542 5.767 -1.616 1.00 91.75 88 VAL A CA 1
ATOM 696 C C . VAL A 1 88 ? 2.654 4.805 -2.043 1.00 91.75 88 VAL A C 1
ATOM 698 O O . VAL A 1 88 ? 2.394 3.677 -2.464 1.00 91.75 88 VAL A O 1
ATOM 701 N N . TYR A 1 89 ? 3.901 5.279 -1.966 1.00 92.88 89 TYR A N 1
ATOM 702 C CA . TYR A 1 89 ? 5.110 4.570 -2.397 1.00 92.88 89 TYR A CA 1
ATOM 703 C C . TYR A 1 89 ? 5.070 3.998 -3.826 1.00 92.88 89 TYR A C 1
ATOM 705 O O . TYR A 1 89 ? 5.781 3.038 -4.126 1.00 92.88 89 TYR A O 1
ATOM 713 N N . GLY A 1 90 ? 4.265 4.596 -4.710 1.00 93.38 90 GLY A N 1
ATOM 714 C CA . GLY A 1 90 ? 4.173 4.217 -6.117 1.00 93.38 90 GLY A CA 1
ATOM 715 C C . GLY A 1 90 ? 3.324 2.976 -6.390 1.00 93.38 90 GLY A C 1
ATOM 716 O O . GLY A 1 90 ? 3.441 2.403 -7.472 1.00 93.38 90 GLY A O 1
ATOM 717 N N . VAL A 1 91 ? 2.469 2.556 -5.447 1.00 93.31 91 VAL A N 1
ATOM 718 C CA . VAL A 1 91 ? 1.673 1.314 -5.545 1.00 93.31 91 VAL A CA 1
ATOM 719 C C . VAL A 1 91 ? 0.814 1.213 -6.815 1.00 93.31 91 VAL A C 1
ATOM 721 O O . VAL A 1 91 ? 0.495 0.113 -7.266 1.00 93.31 91 VAL A O 1
ATOM 724 N N . MET A 1 92 ? 0.447 2.346 -7.421 1.00 93.19 92 MET A N 1
ATOM 725 C CA . MET A 1 92 ? -0.354 2.393 -8.648 1.00 93.19 92 MET A CA 1
ATOM 726 C C . MET A 1 92 ? 0.483 2.571 -9.920 1.00 93.19 92 MET A C 1
ATOM 728 O O . MET A 1 92 ? -0.071 2.559 -11.015 1.00 93.19 92 MET A O 1
ATOM 732 N N . LEU A 1 93 ? 1.809 2.705 -9.812 1.00 93.00 93 LEU A N 1
ATOM 733 C CA . LEU A 1 93 ? 2.689 2.890 -10.969 1.00 93.00 93 LEU A CA 1
ATOM 734 C C . LEU A 1 93 ? 2.880 1.605 -11.777 1.00 93.00 93 LEU A C 1
ATOM 736 O O . LEU A 1 93 ? 3.074 1.668 -12.991 1.00 93.00 93 LEU A O 1
ATOM 740 N N . ARG A 1 94 ? 2.857 0.434 -11.126 1.00 94.19 94 ARG A N 1
ATOM 741 C CA . ARG A 1 94 ? 2.939 -0.868 -11.803 1.00 94.19 94 ARG A CA 1
ATOM 742 C C . ARG A 1 94 ? 2.079 -1.907 -11.104 1.00 94.19 94 ARG A C 1
ATOM 744 O O . ARG A 1 94 ? 2.340 -2.274 -9.959 1.00 94.19 94 ARG A O 1
ATOM 751 N N . SER A 1 95 ? 1.110 -2.429 -11.844 1.00 93.00 95 SER A N 1
ATOM 752 C CA . SER A 1 95 ? 0.280 -3.551 -11.430 1.00 93.00 95 SER A CA 1
ATOM 753 C C . SER A 1 95 ? 0.172 -4.581 -12.549 1.00 93.00 95 SER A C 1
ATOM 755 O O . SER A 1 95 ? 0.235 -4.247 -13.733 1.00 93.00 95 SER A O 1
ATOM 757 N N . VAL A 1 96 ? 0.054 -5.848 -12.167 1.00 92.31 96 VAL A N 1
ATOM 758 C CA . VAL A 1 96 ? -0.156 -6.968 -13.086 1.00 92.31 96 VAL A CA 1
ATOM 759 C C . VAL A 1 96 ? -1.171 -7.924 -12.484 1.00 92.31 96 VAL A C 1
ATOM 761 O O . VAL A 1 96 ? -1.213 -8.122 -11.272 1.00 92.31 96 VAL A O 1
ATOM 764 N N . TYR A 1 97 ? -1.981 -8.548 -13.325 1.00 91.06 97 TYR A N 1
ATOM 765 C CA . TYR A 1 97 ? -2.886 -9.611 -12.913 1.00 91.06 97 TYR A CA 1
ATOM 766 C C . TYR A 1 97 ? -2.839 -10.734 -13.951 1.00 91.06 97 TYR A C 1
ATOM 768 O O . TYR A 1 97 ? -2.640 -10.461 -15.139 1.00 91.06 97 TYR A O 1
ATOM 776 N N . PRO A 1 98 ? -2.962 -12.000 -13.527 1.00 86.12 98 PRO A N 1
ATOM 777 C CA . PRO A 1 98 ? -3.035 -13.110 -14.457 1.00 86.12 98 PRO A CA 1
ATOM 778 C C . PRO A 1 98 ? -4.363 -13.071 -15.222 1.00 86.12 98 PRO A C 1
ATOM 780 O O . PRO A 1 98 ? -5.423 -12.764 -14.668 1.00 86.12 98 PRO A O 1
ATO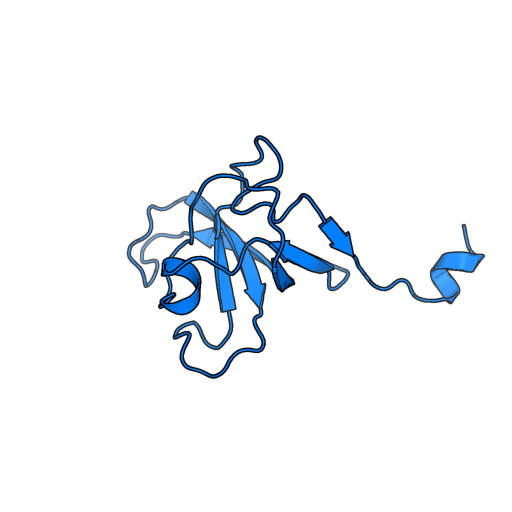M 783 N N . MET A 1 99 ? -4.288 -13.406 -16.505 1.00 83.06 99 MET A N 1
ATOM 784 C CA . MET A 1 99 ? -5.436 -13.628 -17.377 1.00 83.06 99 MET A CA 1
ATOM 785 C C . MET A 1 99 ? -5.485 -15.111 -17.717 1.00 83.06 99 MET A C 1
ATOM 787 O O . MET A 1 99 ? -4.444 -15.693 -18.037 1.00 83.06 99 MET A O 1
ATOM 791 N N . ASP A 1 100 ? -6.670 -15.713 -17.660 1.00 81.31 100 ASP A N 1
ATOM 792 C CA . ASP A 1 100 ? -6.836 -17.070 -18.159 1.00 81.31 100 ASP A CA 1
ATOM 793 C C . ASP A 1 100 ? -6.717 -17.064 -19.681 1.00 81.31 100 ASP A C 1
ATOM 795 O O . ASP A 1 100 ? -7.160 -16.139 -20.361 1.00 81.31 100 ASP A O 1
ATOM 799 N N . ALA A 1 101 ? -6.115 -18.119 -20.232 1.00 77.12 101 ALA A N 1
ATOM 800 C CA . ALA A 1 101 ? -5.923 -18.228 -21.675 1.00 77.12 101 ALA A CA 1
ATOM 801 C C . ALA A 1 101 ? -7.253 -18.178 -22.442 1.00 77.12 101 ALA A C 1
ATOM 803 O O . ALA A 1 101 ? -7.272 -17.689 -23.562 1.00 77.12 101 ALA A O 1
ATOM 804 N N . VAL A 1 102 ? -8.350 -18.638 -21.832 1.00 77.81 102 VAL A N 1
ATOM 805 C CA . VAL A 1 102 ? -9.704 -18.590 -22.406 1.00 77.81 102 VAL A CA 1
ATOM 806 C C . VAL A 1 102 ? -10.184 -17.143 -22.586 1.00 77.81 102 VAL A C 1
ATOM 808 O O . VAL A 1 102 ? -10.710 -16.811 -23.642 1.00 77.81 102 VAL A O 1
ATOM 811 N N . ASP A 1 103 ? -9.891 -16.250 -21.636 1.00 76.94 103 ASP A N 1
ATOM 812 C CA . ASP A 1 103 ? -10.282 -14.834 -21.718 1.00 76.94 103 ASP A CA 1
ATOM 813 C C . ASP A 1 103 ? -9.537 -14.064 -22.826 1.00 76.94 103 ASP A C 1
ATOM 815 O O . ASP A 1 103 ? -9.991 -13.010 -23.275 1.00 76.94 103 ASP A O 1
ATOM 819 N N . LEU A 1 104 ? -8.368 -14.564 -23.252 1.00 68.62 104 LEU A N 1
ATOM 820 C CA . LEU A 1 104 ? -7.529 -13.936 -24.281 1.00 68.62 104 LEU A CA 1
ATOM 821 C C . LEU A 1 104 ? -8.003 -14.212 -25.711 1.00 68.62 104 LEU A C 1
ATOM 823 O O . LEU A 1 104 ? -7.604 -13.488 -26.617 1.00 68.62 104 LEU A O 1
ATOM 827 N N . ILE A 1 105 ? -8.780 -15.274 -25.926 1.00 72.88 105 ILE A N 1
ATOM 828 C CA . ILE A 1 105 ? -9.218 -15.722 -27.261 1.00 72.88 105 ILE A CA 1
ATOM 829 C C . ILE A 1 105 ? -10.664 -15.324 -27.570 1.00 72.88 105 ILE A C 1
ATOM 831 O O . ILE A 1 105 ? -11.080 -15.412 -28.722 1.00 72.88 105 ILE A O 1
ATOM 835 N N . GLU A 1 106 ? -11.426 -14.907 -26.557 1.00 68.31 106 GLU A N 1
ATOM 836 C CA . GLU A 1 106 ? -12.832 -14.501 -26.684 1.00 68.31 106 GLU A CA 1
ATOM 837 C C . GLU A 1 106 ? -13.029 -12.974 -26.828 1.00 68.31 106 GLU A C 1
ATOM 839 O O . GLU A 1 106 ? -14.170 -12.518 -26.913 1.00 68.31 106 GLU A O 1
ATOM 844 N N . ASN A 1 107 ? -11.943 -12.191 -26.913 1.00 55.16 107 ASN A N 1
ATOM 845 C CA . ASN A 1 107 ? -11.930 -10.743 -27.192 1.00 55.16 107 ASN A CA 1
ATOM 846 C C . ASN A 1 107 ? -11.104 -10.417 -28.442 1.00 55.16 107 ASN A C 1
ATOM 848 O O . ASN A 1 107 ? -11.395 -9.374 -29.073 1.00 55.16 107 ASN A O 1
#

InterPro domains:
  IPR000668 Peptidase C1A, papain C-terminal [PF00112] (4-88)
  IPR013128 Peptidase C1A [PTHR12411] (5-82)
  IPR025660 Cysteine peptidase, histidine active site [PS00639] (33-43)
  IPR038765 Papain-like cysteine peptidase superfamily [SSF54001] (6-99)

Radius of gyration: 14.72 Å; Cα contacts (8 Å, |Δi|>4): 223; chains: 1; bounding box: 28×30×45 Å

Sequence (107 aa):
MAERHVVVALNGNITEFYNYRGGVFRGSCTADLTHAMLLVGYNTTVEGDPYNEPVGVDFWILKNLWSTAWEEAWYMRLLRGDEADGGVYGVMLRSVYPMDAVDLIEN

Solvent-accessible surface area (backbone atoms only — not comparable to full-atom values): 6193 Å² total; per-residue (Å²): 131,67,95,62,67,32,39,28,27,22,45,51,91,42,75,65,60,76,62,39,63,67,51,74,44,80,64,64,51,43,88,67,65,70,37,77,34,34,43,72,44,67,56,60,40,42,88,84,35,94,65,72,55,62,65,71,46,40,25,34,35,31,40,54,89,63,67,77,77,29,63,49,78,31,43,45,36,34,49,44,88,58,60,65,92,25,16,43,26,13,40,66,69,42,70,49,61,88,76,59,75,68,69,69,74,79,113

Secondary structure (DSSP, 8-state):
--SS-EEEEE---SHHHHT--SSEE-----S---EEEEEEEEEE--TT-TT-PPTT-EEEEEE--S-TTSTTTTEEEEE-S--GGGSGGGTTT-EE----HHHHH--

Foldseek 3Di:
DDPFKKKFFFDCVDPCNLQAQADADADDEDPPGDDIWIFPAKDFDDPPRVVPDDGGFIWTWTAAPDPCSHVVRRIHTYGPDPPPPQGGRNRRVDMDTDDDPVNVVVD

pLDDT: mean 86.63, std 11.96, range [41.16, 97.75]

Nearest PDB structures (foldseek):
  1aec-assembly1_A  TM=9.154E-01  e=7.695E-07  Actinidia chinensis
  8r78-assembly1_A  TM=9.172E-01  e=1.036E-06  Ficus carica
  5a24-assembly1_A  TM=9.119E-01  e=1.167E-06  Dionaea muscipula
  1o0e-assembly2_B  TM=8.075E-01  e=2.023E-05  Tabernaemontana divaricata
  2pns-assembly2_B  TM=8.072E-01  e=4.380E-05  Tabernaemontana divaricata